Protein AF-A0A149ZUT9-F1 (afdb_monomer_lite)

pLDDT: mean 75.2, std 18.03, range [40.81, 97.62]

Sequence (93 aa):
MLASPPPHHDAGTPHHTSLEQLTASRKDTQSPAVDVEDADTAESFELPGADLSGEEFTARVIPKQSDEFTSCFLVHHRSRLAEPQQLLCRDCA

Radius of gyration: 25.6 Å; chains: 1; bounding box: 57×35×75 Å

Secondary structure (DSSP, 8-state):
---PPPP-------HHHHHHHHHHHHHHT---------TT--S----TT---TT-----PPPPPPTTEEEETTEEEEGGGEEETTTTEETTT-

Structure (mmCIF, N/CA/C/O backbone):
data_AF-A0A149ZUT9-F1
#
_entry.id   AF-A0A149ZUT9-F1
#
loop_
_atom_site.group_PDB
_atom_site.id
_atom_site.type_symbol
_atom_site.label_atom_id
_atom_site.label_alt_id
_atom_site.label_comp_id
_atom_site.label_asym_id
_atom_site.label_entity_id
_atom_site.label_seq_id
_atom_site.pdbx_PDB_ins_code
_atom_site.Cartn_x
_atom_site.Cartn_y
_atom_site.Cartn_z
_atom_site.occupancy
_atom_site.B_iso_or_equiv
_atom_site.auth_seq_id
_atom_site.auth_comp_id
_atom_site.auth_asym_id
_atom_site.auth_atom_id
_atom_site.pdbx_PDB_model_num
ATOM 1 N N . MET A 1 1 ? 36.516 -11.257 39.678 1.00 41.66 1 MET A N 1
ATOM 2 C CA . MET A 1 1 ? 36.290 -12.133 38.514 1.00 41.66 1 MET A CA 1
ATOM 3 C C . MET A 1 1 ? 35.565 -11.311 37.454 1.00 41.66 1 MET A C 1
ATOM 5 O O . MET A 1 1 ? 34.440 -10.919 37.692 1.00 41.66 1 MET A O 1
ATOM 9 N N . LEU A 1 2 ? 36.300 -10.953 36.396 1.00 46.47 2 LEU A N 1
ATOM 10 C CA . LEU A 1 2 ? 35.896 -10.756 34.991 1.00 46.47 2 LEU A CA 1
ATOM 11 C C . LEU A 1 2 ? 34.608 -9.952 34.645 1.00 46.47 2 LEU A C 1
ATOM 13 O O . LEU A 1 2 ? 33.506 -10.472 34.717 1.00 46.47 2 LEU A O 1
ATOM 17 N N . ALA A 1 3 ? 34.865 -8.727 34.151 1.00 47.22 3 ALA A N 1
ATOM 18 C CA . ALA A 1 3 ? 34.326 -8.025 32.965 1.00 47.22 3 ALA A CA 1
ATOM 19 C C . ALA A 1 3 ? 32.828 -7.643 32.822 1.00 47.22 3 ALA A C 1
ATOM 21 O O . ALA A 1 3 ? 31.943 -8.487 32.733 1.00 47.22 3 ALA A O 1
ATOM 22 N N . SER A 1 4 ? 32.594 -6.334 32.635 1.00 49.00 4 SER A N 1
ATOM 23 C CA . SER A 1 4 ? 31.380 -5.728 32.052 1.00 49.00 4 SER A CA 1
ATOM 24 C C . SER A 1 4 ? 31.262 -5.967 30.538 1.00 49.00 4 SER A C 1
ATOM 26 O O . SER A 1 4 ? 32.290 -6.011 29.861 1.00 49.00 4 SER A O 1
ATOM 28 N N . PRO A 1 5 ? 30.045 -5.894 29.969 1.00 57.38 5 PRO A N 1
ATOM 29 C CA . PRO A 1 5 ? 29.806 -5.265 28.674 1.00 57.38 5 PRO A CA 1
ATOM 30 C C . PRO A 1 5 ? 29.180 -3.858 28.848 1.00 57.38 5 PRO A C 1
ATOM 32 O O . PRO A 1 5 ? 28.450 -3.621 29.815 1.00 57.38 5 PRO A O 1
ATOM 35 N N . PRO A 1 6 ? 29.485 -2.896 27.958 1.00 61.88 6 PRO A N 1
ATOM 36 C CA . PRO A 1 6 ? 28.971 -1.528 28.029 1.00 61.88 6 PRO A CA 1
ATOM 37 C C . PRO A 1 6 ? 27.483 -1.455 27.635 1.00 61.88 6 PRO A C 1
ATOM 39 O O . PRO A 1 6 ? 26.996 -2.329 26.916 1.00 61.88 6 PRO A O 1
ATOM 42 N N . PRO A 1 7 ? 26.746 -0.404 28.043 1.00 58.22 7 PRO A N 1
ATOM 43 C CA . PRO A 1 7 ? 25.445 -0.119 27.455 1.00 58.22 7 PRO A CA 1
ATOM 44 C C . PRO A 1 7 ? 25.632 0.203 25.968 1.00 58.22 7 PRO A C 1
ATOM 46 O O . PRO A 1 7 ? 26.435 1.067 25.610 1.00 58.22 7 PRO A O 1
ATOM 49 N N . HIS A 1 8 ? 24.901 -0.504 25.104 1.00 49.75 8 HIS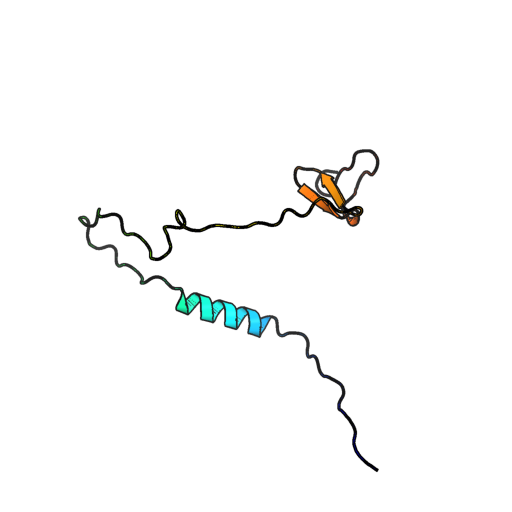 A N 1
ATOM 50 C CA . HIS A 1 8 ? 24.852 -0.206 23.679 1.00 49.75 8 HIS A CA 1
ATOM 51 C C . HIS A 1 8 ? 24.287 1.202 23.483 1.00 49.75 8 HIS A C 1
ATOM 53 O O . HIS A 1 8 ? 23.103 1.466 23.681 1.00 49.75 8 HIS A O 1
ATOM 59 N N . HIS A 1 9 ? 25.188 2.111 23.132 1.00 54.81 9 HIS A N 1
ATOM 60 C CA . HIS A 1 9 ? 24.880 3.422 22.608 1.00 54.81 9 HIS A CA 1
ATOM 61 C C . HIS A 1 9 ? 24.477 3.231 21.141 1.00 54.81 9 HIS A C 1
ATOM 63 O O . HIS A 1 9 ? 25.334 3.210 20.266 1.00 54.81 9 HIS A O 1
ATOM 69 N N . ASP A 1 10 ? 23.187 3.034 20.886 1.00 40.81 10 ASP A N 1
ATOM 70 C CA . ASP A 1 10 ? 22.587 3.370 19.590 1.00 40.81 10 ASP A CA 1
ATOM 71 C C . ASP A 1 10 ? 21.849 4.698 19.827 1.00 40.81 10 ASP A C 1
ATOM 73 O O . ASP A 1 10 ? 20.658 4.756 20.113 1.00 40.81 10 ASP A O 1
ATOM 77 N N . ALA A 1 11 ? 22.587 5.771 20.138 1.00 47.16 11 ALA A N 1
ATOM 78 C CA . ALA A 1 11 ? 23.067 6.698 19.116 1.00 47.16 11 ALA A CA 1
ATOM 79 C C . ALA A 1 11 ? 22.030 6.786 18.001 1.00 47.16 11 ALA A C 1
ATOM 81 O O . ALA A 1 11 ? 22.131 6.072 17.009 1.00 47.16 11 ALA A O 1
ATOM 82 N N . GLY A 1 12 ? 21.017 7.632 18.226 1.00 50.91 12 GLY A N 1
ATOM 83 C CA . GLY A 1 12 ? 19.992 7.926 17.240 1.00 50.91 12 GLY A CA 1
ATOM 84 C C . GLY A 1 12 ? 20.634 8.015 15.870 1.00 50.91 12 GLY A C 1
ATOM 85 O O . GLY A 1 12 ? 21.590 8.772 15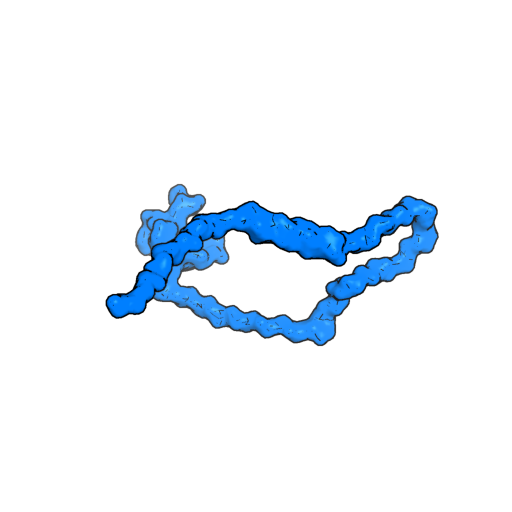.692 1.00 50.91 12 GLY A O 1
ATOM 86 N N . THR A 1 13 ? 20.150 7.175 14.956 1.00 47.84 13 THR A N 1
ATOM 87 C CA . THR A 1 13 ? 20.603 7.128 13.576 1.00 47.84 13 THR A CA 1
ATOM 88 C C . THR A 1 13 ? 20.780 8.563 13.100 1.00 47.84 13 THR A C 1
ATOM 90 O O . THR A 1 13 ? 19.788 9.300 13.033 1.00 47.84 13 THR A O 1
ATOM 93 N N . PRO A 1 14 ? 22.013 9.018 12.819 1.00 49.97 14 PRO A N 1
ATOM 94 C CA . PRO A 1 14 ? 22.187 10.305 12.197 1.00 49.97 14 PRO A CA 1
ATOM 95 C C . PRO A 1 14 ? 21.563 10.160 10.813 1.00 49.97 14 PRO A C 1
ATOM 97 O O . PRO A 1 14 ? 22.187 9.667 9.880 1.00 49.97 14 PRO A O 1
ATOM 100 N N . HIS A 1 15 ? 20.316 10.611 10.667 1.00 55.78 15 HIS A N 1
ATOM 101 C CA . HIS A 1 15 ? 19.658 10.807 9.373 1.00 55.78 15 HIS A CA 1
ATOM 102 C C . HIS A 1 15 ? 20.557 11.592 8.395 1.00 55.78 15 HIS A C 1
ATOM 104 O O . HIS A 1 15 ? 20.359 11.537 7.186 1.00 55.78 15 HIS A O 1
ATOM 110 N N . HIS A 1 16 ? 21.574 12.279 8.923 1.00 54.84 16 HIS A N 1
ATOM 111 C CA . HIS A 1 16 ? 22.636 12.954 8.199 1.00 54.84 16 HIS A CA 1
ATOM 112 C C . HIS A 1 16 ? 23.560 12.010 7.403 1.00 54.84 16 HIS A C 1
ATOM 114 O O . HIS A 1 16 ? 23.790 12.267 6.228 1.00 54.84 16 HIS A O 1
ATOM 120 N N . THR A 1 17 ? 24.013 10.875 7.960 1.00 60.78 17 THR A N 1
ATOM 121 C CA . THR A 1 17 ? 24.968 9.992 7.250 1.00 60.78 17 THR A CA 1
ATOM 122 C C . THR A 1 17 ? 24.314 9.220 6.106 1.00 60.78 17 THR A C 1
ATOM 124 O O . THR A 1 17 ? 24.977 8.900 5.123 1.00 60.78 17 THR A O 1
ATOM 127 N N . SER A 1 18 ? 23.010 8.942 6.214 1.00 73.25 18 SER A N 1
ATOM 128 C CA . SER A 1 18 ? 22.217 8.304 5.156 1.00 73.25 18 SER A CA 1
ATOM 129 C C . SER A 1 18 ? 22.022 9.246 3.966 1.00 73.25 18 SER A C 1
ATOM 131 O O . SER A 1 18 ? 22.252 8.865 2.820 1.00 73.25 18 SER A O 1
ATOM 133 N N . LEU A 1 19 ? 21.694 10.515 4.231 1.00 69.31 19 LEU A N 1
ATOM 134 C CA . LEU A 1 19 ? 21.551 11.533 3.188 1.00 69.31 19 LEU A CA 1
ATOM 135 C C . LEU A 1 19 ? 22.882 11.851 2.501 1.00 69.31 19 LEU A C 1
ATOM 137 O O . LEU A 1 19 ? 22.908 11.992 1.282 1.00 69.31 19 LEU A O 1
ATOM 141 N N . GLU A 1 20 ? 23.985 11.905 3.247 1.00 74.69 20 GLU A N 1
ATOM 142 C CA . GLU A 1 20 ? 25.327 12.110 2.685 1.00 74.69 20 GLU A CA 1
ATOM 143 C C . GLU A 1 20 ? 25.795 10.931 1.810 1.00 74.69 20 GLU A C 1
ATOM 145 O O . GLU A 1 20 ? 26.455 11.128 0.791 1.00 74.69 20 GLU A O 1
ATOM 150 N N . GLN A 1 21 ? 25.407 9.696 2.142 1.00 70.94 21 GLN A N 1
ATOM 151 C CA . GLN A 1 21 ? 25.669 8.530 1.287 1.00 70.94 21 GLN A CA 1
ATOM 152 C C . GLN A 1 21 ? 24.812 8.535 0.012 1.00 70.94 21 GLN A C 1
ATOM 154 O O . GLN A 1 21 ? 25.300 8.195 -1.068 1.00 70.94 21 GLN A O 1
ATOM 159 N N . LEU A 1 22 ? 23.553 8.973 0.111 1.00 68.69 22 LEU A N 1
ATOM 160 C CA . LEU A 1 22 ? 22.656 9.138 -1.036 1.00 68.69 22 LEU A CA 1
ATOM 161 C C . LEU A 1 22 ? 23.156 10.233 -1.994 1.00 68.69 22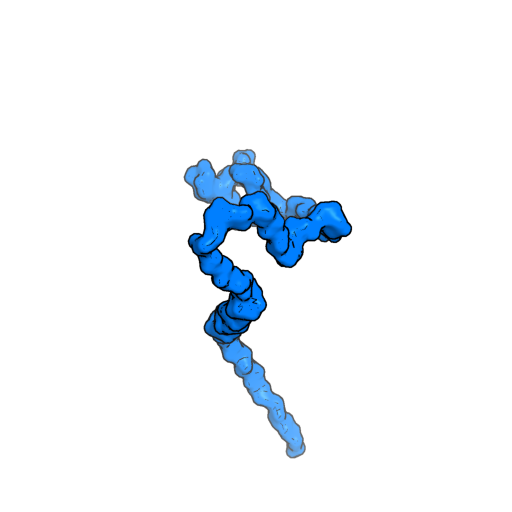 LEU A C 1
ATOM 163 O O . LEU A 1 22 ? 23.075 10.067 -3.212 1.00 68.69 22 LEU A O 1
ATOM 167 N N . THR A 1 23 ? 23.706 11.340 -1.478 1.00 72.38 23 THR A N 1
ATOM 168 C CA . THR A 1 23 ? 24.287 12.407 -2.313 1.00 72.38 23 THR A CA 1
ATOM 169 C C . THR A 1 23 ? 25.598 11.981 -2.970 1.00 72.38 23 THR A C 1
ATOM 171 O O . THR A 1 23 ? 25.825 12.350 -4.122 1.00 72.38 23 THR A O 1
ATOM 174 N N . ALA A 1 24 ? 26.419 11.168 -2.297 1.00 69.62 24 ALA A N 1
ATOM 175 C CA . ALA A 1 24 ? 27.617 10.572 -2.886 1.00 69.62 24 ALA A CA 1
ATOM 176 C C . ALA A 1 24 ? 27.269 9.633 -4.058 1.00 69.62 24 ALA A C 1
ATOM 178 O O . ALA A 1 24 ? 27.747 9.859 -5.165 1.00 69.62 24 ALA A O 1
ATOM 179 N N . SER A 1 25 ? 26.336 8.688 -3.870 1.00 64.62 25 SER A N 1
ATOM 180 C CA . SER A 1 25 ? 25.859 7.812 -4.963 1.00 64.62 25 SER A CA 1
ATOM 181 C C . SER A 1 25 ? 25.235 8.590 -6.127 1.00 64.62 25 SER A C 1
ATOM 183 O O . SER A 1 25 ? 25.382 8.215 -7.292 1.00 64.62 25 SER A O 1
ATOM 185 N N . ARG A 1 26 ? 24.557 9.711 -5.840 1.00 64.12 26 ARG A N 1
ATOM 186 C CA . ARG A 1 26 ? 23.997 10.591 -6.876 1.00 64.12 26 ARG A CA 1
ATOM 187 C C . ARG A 1 26 ? 25.081 11.237 -7.734 1.00 64.12 26 ARG A C 1
ATOM 189 O O . ARG A 1 26 ? 24.842 11.452 -8.915 1.00 64.12 26 ARG A O 1
ATOM 196 N N . LYS A 1 27 ? 26.245 11.539 -7.152 1.00 59.81 27 LYS A N 1
ATOM 197 C CA . LYS A 1 27 ? 27.391 12.128 -7.851 1.00 59.81 27 LYS A CA 1
ATOM 198 C C . LYS A 1 27 ? 28.059 11.124 -8.793 1.00 59.81 27 LYS A C 1
ATOM 200 O O . LYS A 1 27 ? 28.401 11.495 -9.909 1.00 59.81 27 LYS A O 1
ATOM 205 N N . ASP A 1 28 ? 28.153 9.860 -8.383 1.00 61.25 28 ASP A N 1
ATOM 206 C CA . ASP A 1 28 ? 28.642 8.765 -9.236 1.00 61.25 28 ASP A CA 1
ATOM 207 C C . ASP A 1 28 ? 27.674 8.418 -10.387 1.00 61.25 28 ASP A C 1
ATOM 209 O O . ASP A 1 28 ? 28.093 7.885 -11.410 1.00 61.25 28 ASP A O 1
ATOM 213 N N . THR A 1 29 ? 26.388 8.775 -10.258 1.00 59.75 29 THR A N 1
ATOM 214 C CA . THR A 1 29 ? 25.346 8.582 -11.292 1.00 59.75 29 THR A CA 1
ATOM 215 C C . THR A 1 29 ? 25.074 9.857 -12.108 1.00 59.75 29 THR A C 1
ATOM 217 O O . THR A 1 29 ? 24.101 9.924 -12.859 1.00 59.75 29 THR A O 1
ATOM 220 N N . GLN A 1 30 ? 25.883 10.915 -11.971 1.00 56.91 30 GLN A N 1
ATOM 221 C CA . GLN A 1 30 ? 25.713 12.092 -12.825 1.00 56.91 30 GLN A CA 1
ATOM 222 C C . GLN A 1 30 ? 26.111 11.738 -14.257 1.00 56.91 30 GLN A C 1
ATOM 224 O O . GLN A 1 30 ? 27.283 11.516 -14.556 1.00 56.91 30 GLN A O 1
ATOM 229 N N . SER A 1 31 ? 25.116 11.709 -15.144 1.00 63.16 31 SER A N 1
ATOM 230 C CA . SER A 1 31 ? 25.321 11.664 -16.589 1.00 63.16 31 SER A CA 1
ATOM 231 C C . SER A 1 31 ? 26.289 12.780 -17.004 1.00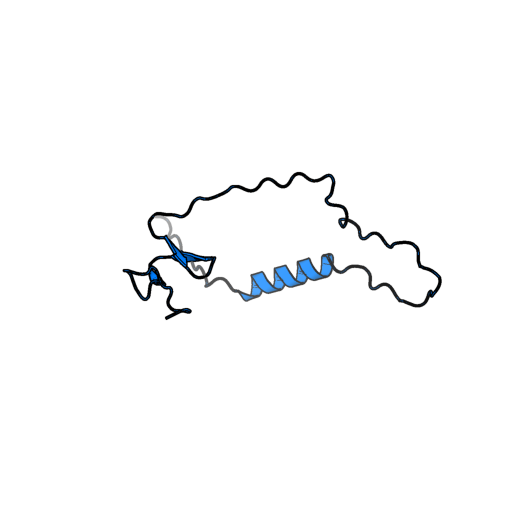 63.16 31 SER A C 1
ATOM 233 O O . SER A 1 31 ? 26.215 13.877 -16.433 1.00 63.16 31 SER A O 1
ATOM 235 N N . PRO A 1 32 ? 27.197 12.539 -17.969 1.00 62.31 32 PRO A N 1
ATOM 236 C CA . PRO A 1 32 ? 28.077 13.590 -18.461 1.00 62.31 32 PRO A CA 1
ATOM 237 C C . PRO A 1 32 ? 27.218 14.772 -18.923 1.00 62.31 32 PRO A C 1
ATOM 239 O O . PRO A 1 32 ? 26.242 14.584 -19.647 1.00 62.31 32 PRO A O 1
ATOM 242 N N . ALA A 1 33 ? 27.541 15.979 -18.455 1.00 62.66 33 ALA A N 1
ATOM 243 C CA . ALA A 1 33 ? 26.909 17.197 -18.941 1.00 62.66 33 ALA A CA 1
ATOM 244 C C . ALA A 1 33 ? 27.245 17.328 -20.433 1.00 62.66 33 ALA A C 1
ATOM 246 O O . ALA A 1 33 ? 28.388 17.611 -20.784 1.00 62.66 33 ALA A O 1
ATOM 247 N N . VAL A 1 34 ? 26.275 17.024 -21.296 1.00 58.53 34 VAL A N 1
ATOM 248 C CA . VAL A 1 34 ? 26.421 17.131 -22.749 1.00 58.53 34 VAL A CA 1
ATOM 249 C C . VAL A 1 34 ? 26.262 18.602 -23.117 1.00 58.53 34 VAL A C 1
ATOM 251 O O . VAL A 1 34 ? 25.204 19.189 -22.892 1.00 58.53 34 VAL A O 1
ATOM 254 N N . ASP A 1 35 ? 27.337 19.197 -23.624 1.00 58.06 35 ASP A N 1
ATOM 255 C CA . ASP A 1 35 ? 27.357 20.556 -24.156 1.00 58.06 35 ASP A CA 1
ATOM 256 C C . ASP A 1 35 ? 26.616 20.581 -25.502 1.00 58.06 35 ASP A C 1
ATOM 258 O O . ASP A 1 35 ? 26.959 19.855 -26.435 1.00 58.06 35 ASP A O 1
ATOM 262 N N . VAL A 1 36 ? 25.531 21.353 -25.561 1.00 57.22 36 VAL A N 1
ATOM 263 C CA . VAL A 1 36 ? 24.561 21.385 -26.667 1.00 57.22 36 VAL A CA 1
ATOM 264 C C . VAL A 1 36 ? 25.006 22.431 -27.692 1.00 57.22 36 VAL A C 1
ATOM 266 O O . VAL A 1 36 ? 24.364 23.466 -27.845 1.00 57.22 36 VAL A O 1
ATOM 269 N N . GLU A 1 37 ? 26.121 22.189 -28.383 1.00 57.41 37 GLU A N 1
ATOM 270 C CA . GLU A 1 37 ? 26.604 23.079 -29.456 1.00 57.41 37 GLU A CA 1
ATOM 271 C C . GLU A 1 37 ? 26.802 22.372 -30.806 1.00 57.41 37 GLU A C 1
ATOM 273 O O . GLU A 1 37 ? 27.634 22.779 -31.611 1.00 57.41 37 GLU A O 1
ATOM 278 N N . ASP A 1 38 ? 26.002 21.348 -31.108 1.00 56.09 38 ASP A N 1
ATOM 279 C CA . ASP A 1 38 ? 25.959 20.758 -32.449 1.00 56.09 38 ASP A CA 1
ATOM 280 C C . ASP A 1 38 ? 24.505 20.585 -32.912 1.00 56.09 38 ASP A C 1
ATOM 282 O O . ASP A 1 38 ? 23.783 19.677 -32.501 1.00 56.09 38 ASP A O 1
ATOM 286 N N . ALA A 1 39 ? 24.049 21.516 -33.754 1.00 59.03 39 ALA A N 1
ATOM 287 C CA . ALA A 1 39 ? 22.700 21.527 -34.322 1.00 59.03 39 ALA A CA 1
ATOM 288 C C . ALA A 1 39 ? 22.466 20.428 -35.386 1.00 59.03 39 ALA A C 1
ATOM 290 O O . ALA A 1 39 ? 21.419 20.442 -36.035 1.00 59.03 39 ALA A O 1
ATOM 291 N N . ASP A 1 40 ? 23.406 19.488 -35.551 1.00 56.31 40 ASP A N 1
ATOM 292 C CA . ASP A 1 40 ? 23.349 18.362 -36.492 1.00 56.31 40 ASP A CA 1
ATOM 293 C C . ASP A 1 40 ? 23.306 16.991 -35.773 1.00 56.31 40 ASP A C 1
ATOM 295 O O . ASP A 1 40 ? 23.125 15.955 -36.409 1.00 56.31 40 ASP A O 1
ATOM 299 N N . THR A 1 41 ? 23.363 16.949 -34.433 1.00 57.62 41 THR A N 1
ATOM 300 C CA . THR A 1 41 ? 23.282 15.705 -33.638 1.00 57.62 41 THR A CA 1
ATOM 301 C C . THR A 1 41 ? 21.825 15.263 -33.420 1.00 57.62 41 THR A C 1
ATOM 303 O O . THR A 1 41 ? 21.354 15.061 -32.303 1.00 57.62 41 THR A O 1
ATOM 306 N N . ALA A 1 42 ? 21.069 15.110 -34.509 1.00 56.66 42 ALA A N 1
ATOM 307 C CA . ALA A 1 42 ? 19.732 14.507 -34.505 1.00 56.66 42 ALA A CA 1
ATOM 308 C C . ALA A 1 42 ? 19.775 12.963 -34.513 1.00 56.66 42 ALA A C 1
ATOM 310 O O . ALA A 1 42 ? 18.780 12.309 -34.830 1.00 56.66 42 ALA A O 1
ATOM 311 N N . GLU A 1 43 ? 20.920 12.367 -34.176 1.00 59.59 43 GLU A N 1
ATOM 312 C CA . GLU A 1 43 ? 21.037 10.931 -33.946 1.00 59.59 43 GLU A CA 1
ATOM 313 C C . GLU A 1 43 ? 20.623 10.655 -32.497 1.00 59.59 43 GLU A C 1
ATOM 315 O O . GLU A 1 43 ? 21.174 11.223 -31.556 1.00 59.59 43 GLU A O 1
ATOM 320 N N . SER A 1 44 ? 19.585 9.834 -32.333 1.00 65.06 44 SER A N 1
ATOM 321 C CA . SER A 1 44 ? 18.962 9.486 -31.055 1.00 65.06 44 SER A CA 1
ATOM 322 C C . SER A 1 44 ? 20.016 9.067 -30.022 1.00 65.06 44 SER A C 1
ATOM 324 O O . SER A 1 44 ? 20.522 7.949 -30.061 1.00 65.06 44 SER A O 1
ATOM 326 N N . PHE A 1 45 ? 20.371 9.970 -29.106 1.00 67.50 45 PHE A N 1
ATOM 327 C CA . PHE A 1 45 ? 21.332 9.690 -28.044 1.00 67.50 45 PHE A CA 1
ATOM 328 C C . PHE A 1 45 ? 20.709 8.700 -27.052 1.00 67.50 45 PHE A C 1
ATOM 330 O O . PHE A 1 45 ? 19.891 9.072 -26.209 1.00 67.50 45 PHE A O 1
ATOM 337 N N . GLU A 1 46 ? 21.060 7.421 -27.174 1.00 70.06 46 GLU A N 1
ATOM 338 C CA . GLU A 1 46 ? 20.587 6.372 -26.274 1.00 70.06 46 GLU A CA 1
ATOM 339 C C . GLU A 1 46 ? 21.397 6.395 -24.975 1.00 70.06 46 GLU A C 1
ATOM 341 O O . GLU A 1 46 ? 22.601 6.132 -24.947 1.00 70.06 46 GLU A O 1
ATOM 346 N N . LEU A 1 47 ? 20.726 6.735 -23.872 1.00 73.25 47 LEU A N 1
ATOM 347 C CA . LEU A 1 47 ? 21.342 6.696 -22.551 1.00 73.25 47 LEU A CA 1
ATOM 348 C C . LEU A 1 47 ? 21.620 5.237 -22.151 1.00 73.25 47 LEU A C 1
ATOM 350 O O . LEU A 1 47 ? 20.743 4.382 -22.313 1.00 73.25 47 LEU A O 1
ATOM 354 N N . PRO A 1 48 ? 22.800 4.933 -21.579 1.00 72.12 48 PRO A N 1
ATOM 355 C CA . PRO A 1 48 ? 23.076 3.601 -21.055 1.00 72.12 48 PRO A CA 1
ATOM 356 C C . PRO A 1 48 ? 22.035 3.247 -19.982 1.00 72.12 48 PRO A C 1
ATOM 358 O O . PRO A 1 48 ? 21.868 3.980 -19.009 1.00 72.12 48 PRO A O 1
ATOM 361 N N . GLY A 1 49 ? 21.321 2.135 -20.181 1.00 69.38 49 GLY A N 1
ATOM 362 C CA . GLY A 1 49 ? 20.240 1.686 -19.294 1.00 69.38 49 GLY A CA 1
ATOM 363 C C . GLY A 1 49 ? 18.852 2.271 -19.591 1.00 69.38 49 GLY A C 1
ATOM 364 O O . GLY A 1 49 ? 17.961 2.129 -18.762 1.00 69.38 49 GLY A O 1
ATOM 365 N N . ALA A 1 50 ? 18.643 2.936 -20.735 1.00 75.75 50 ALA A N 1
ATOM 366 C CA . ALA A 1 50 ? 17.309 3.387 -21.152 1.00 75.75 50 ALA A CA 1
ATOM 367 C C . ALA A 1 50 ? 16.427 2.252 -21.704 1.00 75.75 50 ALA A C 1
ATOM 369 O O . ALA A 1 50 ? 15.200 2.337 -21.626 1.00 75.75 50 ALA A O 1
ATOM 370 N N . ASP A 1 51 ? 17.037 1.199 -22.253 1.00 76.31 51 ASP A N 1
ATOM 371 C CA . ASP A 1 51 ? 16.313 0.044 -22.777 1.00 76.31 51 ASP A CA 1
ATOM 372 C C . ASP A 1 51 ? 16.135 -1.039 -21.703 1.00 76.31 51 ASP A C 1
ATOM 374 O O . ASP A 1 51 ? 17.041 -1.826 -21.434 1.00 76.31 51 ASP A O 1
ATOM 378 N N . LEU A 1 52 ? 14.943 -1.072 -21.101 1.00 79.88 52 LEU A N 1
ATOM 379 C CA . LEU A 1 52 ? 14.506 -2.114 -20.162 1.00 79.88 52 LEU A CA 1
ATOM 380 C C . LEU A 1 52 ? 13.626 -3.172 -20.863 1.00 79.88 52 LEU A C 1
ATOM 382 O O . LEU A 1 52 ? 12.988 -3.990 -20.202 1.00 79.88 52 LEU A O 1
ATOM 386 N N . SER A 1 53 ? 13.525 -3.150 -22.202 1.00 78.69 53 SER A N 1
ATOM 387 C CA . SER A 1 53 ? 12.598 -4.014 -22.953 1.00 78.69 53 SER A CA 1
ATOM 388 C C . SER A 1 53 ? 12.948 -5.508 -22.884 1.00 78.69 53 SER A C 1
ATOM 390 O O . SER A 1 53 ? 12.079 -6.350 -23.112 1.00 78.69 53 SER A O 1
ATOM 392 N N . GLY A 1 54 ? 14.194 -5.841 -22.531 1.00 81.31 54 GLY A N 1
ATOM 393 C CA . GLY A 1 54 ? 14.674 -7.209 -22.314 1.00 81.31 54 GLY A CA 1
ATOM 394 C C . GLY A 1 54 ? 14.685 -7.670 -20.852 1.00 81.31 54 GLY A C 1
ATOM 395 O O . GLY A 1 54 ? 15.112 -8.794 -20.587 1.00 81.31 54 GLY A O 1
ATOM 396 N N . GLU A 1 55 ? 14.256 -6.834 -19.904 1.00 82.81 55 GLU A N 1
ATOM 397 C CA . GLU A 1 55 ? 14.328 -7.135 -18.472 1.00 82.81 55 GLU A CA 1
ATOM 398 C C . GLU A 1 55 ? 13.000 -7.677 -17.922 1.00 82.81 55 GLU A C 1
ATOM 400 O O . GLU A 1 55 ? 11.918 -7.155 -18.188 1.00 82.81 55 GLU A O 1
ATOM 405 N N . GLU A 1 56 ? 13.072 -8.732 -17.106 1.00 88.31 56 GLU A N 1
ATOM 406 C CA . GLU A 1 56 ? 11.907 -9.307 -16.433 1.00 88.31 56 GLU A CA 1
ATOM 407 C C . GLU A 1 56 ? 11.720 -8.672 -15.048 1.00 88.31 56 GLU A C 1
ATOM 409 O O . GLU A 1 56 ? 12.511 -8.886 -14.128 1.00 88.31 56 GLU A O 1
ATOM 414 N N . PHE A 1 57 ? 10.635 -7.915 -14.869 1.00 84.81 57 PHE A N 1
ATOM 415 C CA . PHE A 1 57 ? 10.257 -7.377 -13.564 1.00 84.81 57 PHE A CA 1
ATOM 416 C C . PHE A 1 57 ? 9.249 -8.293 -12.862 1.00 84.81 57 PHE A C 1
ATOM 418 O O . PHE A 1 57 ? 8.080 -8.371 -13.242 1.00 84.81 57 PHE A O 1
ATOM 425 N N . THR A 1 58 ? 9.681 -8.963 -11.791 1.00 90.31 58 THR A N 1
ATOM 426 C CA . THR A 1 58 ? 8.787 -9.767 -10.945 1.00 90.31 58 THR A CA 1
ATOM 427 C C . THR A 1 58 ? 8.289 -8.943 -9.762 1.00 90.31 58 THR A C 1
ATOM 429 O O . THR A 1 58 ? 9.060 -8.582 -8.873 1.00 90.31 58 THR A O 1
ATOM 432 N N . ALA A 1 59 ? 6.979 -8.700 -9.705 1.00 90.88 59 ALA A N 1
ATOM 433 C CA . ALA A 1 59 ? 6.334 -8.053 -8.568 1.00 90.88 59 ALA A CA 1
ATOM 434 C C . ALA A 1 59 ? 5.510 -9.057 -7.758 1.00 90.88 59 ALA A C 1
ATOM 436 O O . ALA A 1 59 ? 4.711 -9.821 -8.302 1.00 90.88 59 ALA A O 1
ATOM 437 N N . ARG A 1 60 ? 5.652 -9.021 -6.431 1.00 94.81 60 ARG A N 1
ATOM 438 C CA . ARG A 1 60 ? 4.767 -9.768 -5.536 1.00 94.81 60 ARG A CA 1
ATOM 439 C C . ARG A 1 60 ? 3.532 -8.932 -5.219 1.00 94.81 60 ARG A C 1
ATOM 441 O O . ARG A 1 60 ? 3.645 -7.860 -4.632 1.00 94.81 60 ARG A O 1
ATOM 448 N N . VAL A 1 61 ? 2.351 -9.464 -5.524 1.00 93.56 61 VAL A N 1
ATOM 449 C CA . VAL A 1 61 ? 1.081 -8.864 -5.097 1.00 93.56 61 VAL A CA 1
ATOM 450 C C . VAL A 1 61 ? 0.804 -9.255 -3.649 1.00 93.56 61 VAL A C 1
ATOM 452 O O . VAL A 1 61 ? 0.703 -10.440 -3.324 1.00 93.56 61 VAL A O 1
ATOM 455 N N . ILE A 1 62 ? 0.680 -8.257 -2.776 1.00 93.25 62 ILE A N 1
ATOM 456 C CA . ILE A 1 62 ? 0.220 -8.443 -1.400 1.00 93.25 62 ILE A CA 1
ATOM 457 C C . ILE A 1 62 ? -1.262 -8.061 -1.349 1.00 93.25 62 ILE A C 1
ATOM 459 O O . ILE A 1 62 ? -1.597 -6.911 -1.635 1.00 93.25 62 ILE A O 1
ATOM 463 N N . PRO A 1 63 ? -2.168 -8.998 -1.018 1.00 94.31 63 PRO A N 1
ATOM 464 C CA . PRO A 1 63 ? -3.571 -8.670 -0.825 1.00 94.31 63 PRO A CA 1
ATOM 465 C C . PRO A 1 63 ? -3.757 -7.711 0.350 1.00 94.31 63 PRO A C 1
ATOM 467 O O . PRO A 1 63 ? -2.984 -7.725 1.311 1.00 94.31 63 PRO A O 1
ATOM 470 N N . LYS A 1 64 ? -4.849 -6.948 0.299 1.00 95.50 64 LYS A N 1
ATOM 471 C CA . LYS A 1 64 ? -5.309 -6.108 1.405 1.00 95.50 64 LYS A CA 1
ATOM 472 C C . LYS A 1 64 ? -5.390 -6.917 2.708 1.00 95.50 64 LYS A C 1
ATOM 474 O O . LYS A 1 64 ? -6.048 -7.959 2.749 1.00 95.50 64 LYS A O 1
ATOM 479 N N . GLN A 1 65 ? -4.784 -6.411 3.774 1.00 96.62 65 GLN A N 1
ATOM 480 C CA . GLN A 1 65 ? -4.766 -7.025 5.100 1.00 96.62 65 GLN A CA 1
ATOM 481 C C . GLN A 1 65 ? -6.095 -6.812 5.855 1.00 96.62 65 GLN A C 1
ATOM 483 O O . GLN A 1 65 ? -6.998 -6.086 5.415 1.00 96.62 65 GLN A O 1
ATOM 488 N N . SER A 1 66 ? -6.268 -7.497 6.991 1.00 96.88 66 SER A N 1
ATOM 489 C CA . SER A 1 66 ? -7.496 -7.448 7.808 1.00 96.88 66 SER A CA 1
ATOM 490 C C . SER A 1 66 ? -7.711 -6.117 8.532 1.00 96.88 66 SER A C 1
ATOM 492 O O . SER A 1 66 ? -8.837 -5.768 8.892 1.00 96.88 66 SER A O 1
ATOM 494 N N . ASP A 1 67 ? -6.629 -5.390 8.772 1.00 96.69 67 ASP A N 1
ATOM 495 C CA . ASP A 1 67 ? -6.575 -4.077 9.406 1.00 96.69 67 ASP A CA 1
ATOM 496 C C . ASP A 1 67 ? -6.617 -2.923 8.392 1.00 96.69 67 ASP A C 1
ATOM 498 O O . ASP A 1 67 ? -6.524 -1.760 8.776 1.00 96.69 67 ASP A O 1
ATOM 502 N N . GLU A 1 68 ? -6.840 -3.225 7.113 1.00 97.62 68 GLU A N 1
ATOM 503 C CA . GLU A 1 68 ? -6.904 -2.249 6.030 1.00 97.62 68 GLU A CA 1
ATOM 504 C C . GLU A 1 68 ? -8.300 -2.156 5.396 1.00 97.62 68 GLU A C 1
ATOM 506 O O . GLU A 1 68 ? -9.075 -3.122 5.360 1.00 97.62 68 GLU A O 1
ATOM 511 N N . PHE A 1 69 ? -8.614 -0.988 4.841 1.00 97.06 69 PHE A N 1
ATOM 512 C CA . PHE A 1 69 ? -9.818 -0.704 4.061 1.00 97.06 69 PHE A CA 1
ATOM 513 C C . PHE A 1 69 ? -9.466 0.073 2.789 1.00 97.06 69 PHE A C 1
ATOM 515 O O . PHE A 1 69 ? -8.383 0.643 2.685 1.00 97.06 69 PHE A O 1
ATOM 522 N N . THR A 1 70 ? -10.373 0.087 1.814 1.00 96.00 70 THR A N 1
ATOM 523 C CA . THR A 1 70 ? -10.186 0.811 0.551 1.00 96.00 70 THR A CA 1
ATOM 524 C C . THR A 1 70 ? -11.105 2.028 0.523 1.00 96.00 70 THR A C 1
ATOM 526 O O . THR A 1 70 ? -12.307 1.884 0.725 1.00 96.00 70 THR A O 1
ATOM 529 N N . SER A 1 71 ? -10.537 3.207 0.274 1.00 95.81 71 SER A N 1
ATOM 530 C CA . SER A 1 71 ? -11.234 4.495 0.124 1.00 95.81 71 SER A CA 1
ATOM 531 C C . SER A 1 71 ? -10.456 5.347 -0.874 1.00 95.81 71 SER A C 1
ATOM 533 O O . SER A 1 71 ? -9.261 5.128 -1.027 1.00 95.81 71 SER A O 1
ATOM 535 N N . CYS A 1 72 ? -11.111 6.278 -1.576 1.00 94.44 72 CYS A N 1
ATOM 536 C CA . CYS A 1 72 ? -10.476 7.203 -2.534 1.00 94.44 72 CYS A CA 1
ATOM 537 C C . CYS A 1 72 ? -9.396 6.571 -3.447 1.00 94.44 72 CYS A C 1
ATOM 539 O O . CYS A 1 72 ? -8.365 7.179 -3.718 1.00 94.44 72 CYS A O 1
ATOM 541 N N . PHE A 1 73 ? -9.658 5.353 -3.944 1.00 94.44 73 PHE A N 1
ATOM 542 C CA . PHE A 1 73 ? -8.768 4.557 -4.811 1.00 94.44 73 PHE A CA 1
ATOM 543 C C . PHE A 1 73 ? -7.466 4.049 -4.161 1.00 94.44 73 PHE A C 1
ATOM 545 O O . PHE A 1 73 ? -6.641 3.448 -4.845 1.00 94.44 73 PHE A O 1
ATOM 552 N N . LEU A 1 74 ? -7.299 4.223 -2.849 1.00 95.88 74 LEU A N 1
ATOM 553 C CA . LEU A 1 74 ? -6.141 3.780 -2.076 1.00 95.88 74 LEU A CA 1
ATOM 554 C C . LEU A 1 74 ? -6.531 2.767 -0.992 1.00 95.88 74 LEU A C 1
ATOM 556 O O . LEU A 1 74 ? -7.678 2.684 -0.547 1.00 95.88 74 LEU A O 1
ATOM 560 N N . VAL A 1 75 ? -5.545 1.982 -0.554 1.00 96.50 75 VAL A N 1
ATOM 561 C CA . VAL A 1 75 ? -5.649 1.128 0.635 1.00 96.50 75 VAL A CA 1
ATOM 562 C C . VAL A 1 75 ? -5.117 1.905 1.835 1.00 96.50 75 VAL A C 1
ATOM 564 O O . VAL A 1 75 ? -4.023 2.463 1.795 1.00 96.50 75 VAL A O 1
ATOM 567 N N . HIS A 1 76 ? -5.894 1.937 2.911 1.00 96.94 76 HIS A N 1
ATOM 568 C CA . HIS A 1 76 ? -5.554 2.618 4.150 1.00 96.94 76 HIS A CA 1
ATOM 569 C C . HIS A 1 76 ? -5.649 1.667 5.337 1.00 96.94 76 HIS A C 1
ATOM 571 O O . HIS A 1 76 ? -6.564 0.851 5.422 1.00 96.94 76 HIS A O 1
ATOM 577 N N . HIS A 1 77 ? -4.771 1.843 6.321 1.00 97.19 77 HIS A N 1
ATOM 578 C CA . HIS A 1 77 ? -4.941 1.221 7.630 1.00 97.19 77 HIS A CA 1
ATOM 579 C C . HIS A 1 77 ? -6.176 1.798 8.344 1.00 97.19 77 HIS A C 1
ATOM 581 O O . HIS A 1 77 ? -6.445 2.999 8.267 1.00 97.19 77 HIS A O 1
ATOM 587 N N . ARG A 1 78 ? -6.897 0.972 9.108 1.00 96.25 78 ARG A N 1
ATOM 588 C CA . ARG A 1 78 ? -8.127 1.321 9.849 1.00 96.25 78 ARG A CA 1
ATOM 589 C C . ARG A 1 78 ? -8.012 2.543 10.762 1.00 96.25 78 ARG A C 1
ATOM 591 O O . ARG A 1 78 ? -9.020 3.171 11.053 1.00 96.25 78 ARG A O 1
ATOM 598 N N . SER A 1 79 ? -6.807 2.937 11.169 1.00 96.69 79 SER A N 1
ATOM 599 C CA . SER A 1 79 ? -6.567 4.187 11.914 1.00 96.69 79 SER A CA 1
ATOM 600 C C . SER A 1 79 ? -6.931 5.462 11.134 1.00 96.69 79 SER A C 1
ATOM 602 O O . SER A 1 79 ? -7.083 6.526 11.735 1.00 96.69 79 SER A O 1
ATOM 604 N N . ARG A 1 80 ? -7.062 5.374 9.805 1.00 96.38 80 ARG A N 1
ATOM 605 C CA . ARG A 1 80 ? -7.484 6.467 8.914 1.00 96.38 80 ARG A CA 1
ATOM 606 C C . ARG A 1 80 ? -8.991 6.498 8.655 1.00 96.38 80 ARG A C 1
ATOM 608 O O . ARG A 1 80 ? -9.439 7.371 7.917 1.00 96.38 80 ARG A O 1
ATOM 615 N N . LEU A 1 81 ? -9.754 5.572 9.229 1.00 97.19 81 LEU A N 1
ATOM 616 C CA . LEU A 1 81 ? -11.203 5.498 9.078 1.00 97.19 81 LEU A CA 1
ATOM 617 C C . LEU A 1 81 ? -11.869 6.673 9.809 1.00 97.19 81 LEU A C 1
ATOM 619 O O . LEU A 1 81 ? -11.627 6.882 10.998 1.00 97.19 81 LEU A O 1
ATOM 623 N N . ALA A 1 82 ? -12.672 7.448 9.084 1.00 97.31 82 ALA A N 1
ATOM 624 C CA . ALA A 1 82 ? -13.484 8.534 9.626 1.00 97.31 82 ALA A CA 1
ATOM 625 C C . ALA A 1 82 ? -14.930 8.080 9.859 1.00 97.31 82 ALA A C 1
ATOM 627 O O . ALA A 1 82 ? -15.453 8.283 10.949 1.00 97.31 82 ALA A O 1
ATOM 628 N N . GLU A 1 83 ? -15.529 7.396 8.875 1.00 95.38 83 GLU A N 1
ATOM 629 C CA . GLU A 1 83 ? -16.899 6.871 8.947 1.00 95.38 83 GLU A CA 1
ATOM 630 C C . GLU A 1 83 ? -16.900 5.346 8.722 1.00 95.38 83 GLU A C 1
ATOM 632 O O . GLU A 1 83 ? -16.673 4.889 7.594 1.00 95.38 83 GLU A O 1
ATOM 637 N N . PRO A 1 84 ? -17.136 4.524 9.762 1.00 92.56 84 PRO A N 1
ATOM 638 C CA . PRO A 1 84 ? -17.034 3.070 9.659 1.00 92.56 84 PRO A CA 1
ATOM 639 C C . PRO A 1 84 ? -18.117 2.426 8.791 1.00 92.56 84 PRO A C 1
ATOM 641 O O . PRO A 1 84 ? -17.842 1.409 8.156 1.00 92.56 84 PRO 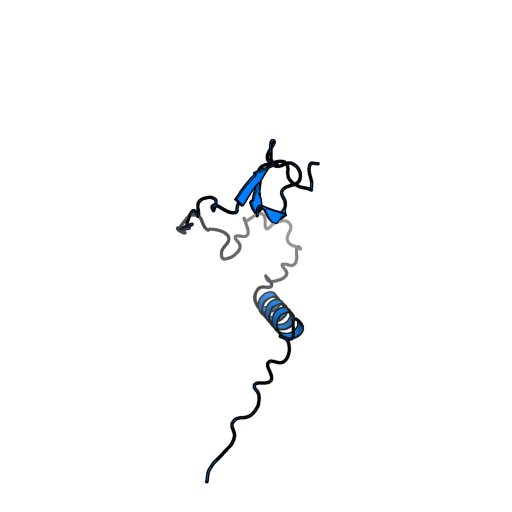A O 1
ATOM 644 N N . GLN A 1 85 ? -19.313 3.015 8.712 1.00 94.38 85 GLN A N 1
ATOM 645 C CA . GLN A 1 85 ? -20.406 2.482 7.893 1.00 94.38 85 GLN A CA 1
ATOM 646 C C . GLN A 1 85 ? -20.147 2.634 6.391 1.00 94.38 85 GLN A C 1
ATOM 648 O O . GLN A 1 85 ? -20.551 1.778 5.608 1.00 94.38 85 GLN A O 1
ATOM 653 N N . GLN A 1 86 ? -19.492 3.726 5.994 1.00 94.00 86 GLN A N 1
ATOM 654 C CA . GLN A 1 86 ? -19.253 4.070 4.588 1.00 94.00 86 GLN A CA 1
ATOM 655 C C . GLN A 1 86 ? -17.819 3.775 4.137 1.00 94.00 86 GLN A C 1
ATOM 657 O O . GLN A 1 86 ? -17.509 3.926 2.960 1.00 94.00 86 GLN A O 1
ATOM 662 N N . LEU A 1 87 ? -16.949 3.349 5.062 1.00 94.88 87 LEU A N 1
ATOM 663 C CA . LEU A 1 87 ? -15.515 3.162 4.832 1.00 94.88 87 LEU A CA 1
ATOM 664 C C . LEU A 1 87 ? -14.824 4.426 4.300 1.00 94.88 87 LEU A C 1
ATOM 666 O O . LEU A 1 87 ? -13.917 4.346 3.476 1.00 94.88 87 LEU A O 1
ATOM 670 N N . LEU A 1 88 ? -15.238 5.595 4.794 1.00 96.38 88 LEU A N 1
ATOM 671 C CA . LEU A 1 88 ? -14.681 6.881 4.379 1.00 96.38 88 LEU A CA 1
ATOM 672 C C . LEU A 1 88 ? -13.387 7.174 5.144 1.00 96.38 88 LEU A C 1
ATOM 674 O O . LEU A 1 88 ? -13.345 7.045 6.373 1.00 96.38 88 LEU A O 1
ATOM 678 N N . CYS A 1 89 ? -12.325 7.568 4.440 1.00 97.44 89 CYS A N 1
ATOM 679 C CA . CYS A 1 89 ? -11.083 7.999 5.08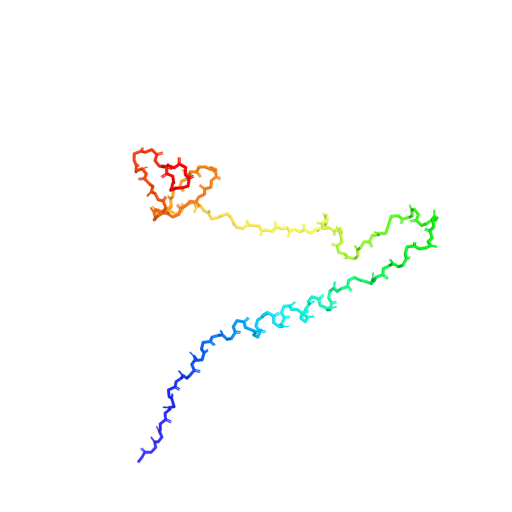0 1.00 97.44 89 CYS A CA 1
ATOM 680 C C . CYS A 1 89 ? -11.163 9.455 5.571 1.00 97.44 89 CYS A C 1
ATOM 682 O O . CYS A 1 89 ? -11.967 10.251 5.095 1.00 97.44 89 CYS A O 1
ATOM 684 N N . ARG A 1 90 ? -10.287 9.813 6.514 1.00 96.44 90 ARG A N 1
ATOM 685 C CA . ARG A 1 90 ? -10.188 11.164 7.100 1.00 96.44 90 ARG A CA 1
ATOM 686 C C . ARG A 1 90 ? -9.952 12.300 6.107 1.00 96.44 90 ARG A C 1
ATOM 688 O O . ARG A 1 90 ? -10.292 13.427 6.431 1.00 96.44 90 ARG A O 1
ATOM 695 N N . ASP A 1 91 ? -9.378 12.010 4.946 1.00 94.75 91 ASP A N 1
ATOM 696 C CA . ASP A 1 91 ? -9.080 13.032 3.938 1.00 94.75 91 ASP A CA 1
ATOM 697 C C . ASP A 1 91 ? -10.288 13.308 3.019 1.00 94.75 91 ASP A C 1
ATOM 699 O O . ASP A 1 91 ? -10.275 14.265 2.250 1.00 94.75 91 ASP A O 1
ATOM 703 N N . CYS A 1 92 ? -11.329 12.469 3.081 1.00 93.69 92 CYS A N 1
ATOM 704 C CA . CYS A 1 92 ? -12.548 12.590 2.274 1.00 93.69 92 CYS A CA 1
ATOM 705 C C . CYS A 1 92 ? -13.804 12.925 3.092 1.00 93.69 92 CYS A C 1
ATOM 707 O O . CYS A 1 92 ? -14.873 13.060 2.498 1.00 93.69 92 CYS A O 1
ATOM 709 N N . ALA A 1 93 ? -13.683 12.997 4.420 1.00 85.31 93 ALA A N 1
ATOM 710 C CA . ALA A 1 93 ? -14.761 13.337 5.347 1.00 85.31 93 ALA A CA 1
ATOM 711 C C . ALA A 1 93 ? -14.851 14.847 5.599 1.00 85.31 93 ALA A C 1
ATOM 713 O O . ALA A 1 93 ? -13.789 15.511 5.588 1.00 85.31 93 ALA A O 1
#

Foldseek 3Di:
DDDDDDPDPPPPPPPVVVVVVVVVVVVVVDDPPDDPDDPPPPPPPDDVPPDCVPPDDDDDDDDQDPQWDDEPNDIDGVVQQDDPVVSYGPVRD